Protein AF-A0A099S698-F1 (afdb_monomer_lite)

Foldseek 3Di:
DDDDDDDDPPPFAFDDDDPVRVVVQVVVQVVVCVVPVHNDDDTHTDDD

Sequence (48 aa):
MNNNNTNSNKNLVFASLQEQQEKRIREVENQFNSEFGTDYYLMAMKKD

pLDDT: mean 81.69, std 19.8, range [34.97, 98.38]

Radius of gyration: 15.56 Å; chains: 1; bounding box: 26×47×27 Å

Secondary structure (DSSP, 8-state):
-------------BPPPPHHHHHHHHHHHHHHHHHHT-------B---

Structure (mmCIF, N/CA/C/O backbone):
data_AF-A0A099S698-F1
#
_entry.id   AF-A0A099S698-F1
#
loop_
_atom_site.group_PDB
_atom_site.id
_atom_site.type_symbol
_atom_site.label_atom_id
_atom_site.label_alt_id
_atom_site.label_comp_id
_atom_site.label_asym_id
_atom_site.label_entity_id
_atom_site.label_seq_id
_atom_site.pdbx_PDB_ins_code
_atom_site.Cartn_x
_atom_site.Cartn_y
_atom_site.Cartn_z
_atom_site.occupancy
_atom_site.B_iso_or_equiv
_atom_site.auth_seq_id
_atom_site.auth_comp_id
_atom_site.auth_asym_id
_atom_site.auth_atom_id
_atom_site.pdbx_PDB_model_num
ATOM 1 N N . MET A 1 1 ? 6.208 -37.931 3.794 1.00 34.97 1 MET A N 1
ATOM 2 C CA . MET A 1 1 ? 5.562 -37.907 2.463 1.00 34.97 1 MET A CA 1
ATOM 3 C C . MET A 1 1 ? 6.363 -36.975 1.579 1.00 34.97 1 MET A C 1
ATOM 5 O O . MET A 1 1 ? 6.680 -35.877 2.012 1.00 34.97 1 MET A O 1
ATOM 9 N N . ASN A 1 2 ? 6.787 -37.482 0.426 1.00 35.44 2 ASN A N 1
ATOM 10 C CA . ASN A 1 2 ? 7.751 -36.863 -0.474 1.00 35.44 2 ASN A CA 1
ATOM 11 C C . ASN A 1 2 ? 7.040 -35.940 -1.479 1.00 35.44 2 ASN A C 1
ATOM 13 O O . ASN A 1 2 ? 6.012 -36.330 -2.020 1.00 35.44 2 ASN A O 1
ATOM 17 N N . ASN A 1 3 ? 7.664 -34.790 -1.741 1.00 44.53 3 ASN A N 1
ATOM 18 C CA . ASN A 1 3 ? 7.600 -33.958 -2.948 1.00 44.53 3 ASN A CA 1
ATOM 19 C C . ASN A 1 3 ? 6.248 -33.405 -3.425 1.00 44.53 3 ASN A C 1
ATOM 21 O O . ASN A 1 3 ? 5.522 -34.076 -4.146 1.00 44.53 3 ASN A O 1
ATOM 25 N N . ASN A 1 4 ? 6.055 -32.095 -3.230 1.00 44.62 4 ASN A N 1
ATOM 26 C CA . ASN A 1 4 ? 5.521 -31.241 -4.291 1.00 44.62 4 ASN A CA 1
ATOM 27 C C . ASN A 1 4 ? 6.482 -30.078 -4.545 1.00 44.62 4 ASN A C 1
ATOM 29 O O . ASN A 1 4 ? 6.620 -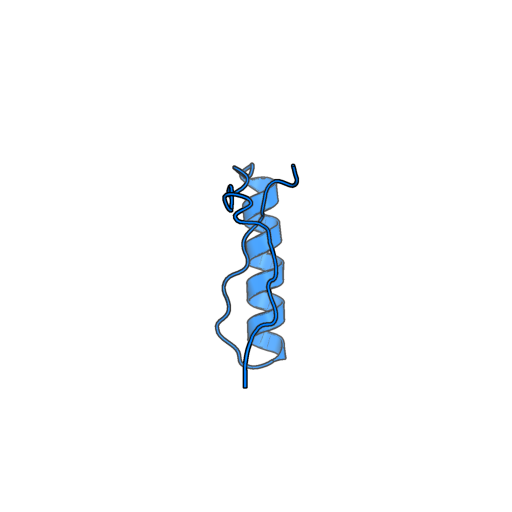29.139 -3.769 1.00 44.62 4 ASN A O 1
ATOM 33 N N . ASN A 1 5 ? 7.180 -30.234 -5.659 1.00 48.62 5 ASN A N 1
ATOM 34 C CA . ASN A 1 5 ? 8.115 -29.323 -6.272 1.00 48.62 5 ASN A CA 1
ATOM 35 C C . ASN A 1 5 ? 7.320 -28.213 -6.983 1.00 48.62 5 ASN A C 1
ATOM 37 O O . ASN A 1 5 ? 6.734 -28.473 -8.031 1.00 48.62 5 ASN A O 1
ATOM 41 N N . THR A 1 6 ? 7.293 -26.986 -6.458 1.00 49.09 6 THR A N 1
ATOM 42 C CA . THR A 1 6 ? 6.990 -25.804 -7.282 1.00 49.09 6 THR A CA 1
ATOM 43 C C . THR A 1 6 ? 8.292 -25.092 -7.595 1.00 49.09 6 THR A C 1
ATOM 45 O O . THR A 1 6 ? 8.694 -24.132 -6.941 1.00 49.09 6 THR A O 1
ATOM 48 N N . ASN A 1 7 ? 8.944 -25.614 -8.631 1.00 48.78 7 ASN A N 1
ATOM 49 C CA . ASN A 1 7 ? 9.833 -24.875 -9.510 1.00 48.78 7 ASN A CA 1
ATOM 50 C C . ASN A 1 7 ? 9.259 -23.484 -9.804 1.00 48.78 7 ASN A C 1
ATOM 52 O O . ASN A 1 7 ? 8.373 -23.344 -10.641 1.00 48.78 7 ASN A O 1
ATOM 56 N N . SER A 1 8 ? 9.810 -22.465 -9.157 1.00 51.09 8 SER A N 1
ATOM 57 C CA . SER A 1 8 ? 10.423 -21.336 -9.850 1.00 51.09 8 SER A CA 1
ATOM 58 C C . SER A 1 8 ? 10.964 -20.369 -8.804 1.00 51.09 8 SER A C 1
ATOM 60 O O . SER A 1 8 ? 10.216 -19.555 -8.267 1.00 51.09 8 SER A O 1
ATOM 62 N N . ASN A 1 9 ? 12.275 -20.411 -8.562 1.00 51.53 9 ASN A N 1
ATOM 63 C CA . ASN A 1 9 ? 13.030 -19.259 -8.064 1.00 51.53 9 ASN A CA 1
ATOM 64 C C . ASN A 1 9 ? 12.984 -18.150 -9.136 1.00 51.53 9 ASN A C 1
ATOM 66 O O . ASN A 1 9 ? 13.999 -17.793 -9.730 1.00 51.53 9 ASN A O 1
ATOM 70 N N . LYS A 1 10 ? 11.790 -17.641 -9.460 1.00 59.75 10 LYS A N 1
ATOM 71 C CA . LYS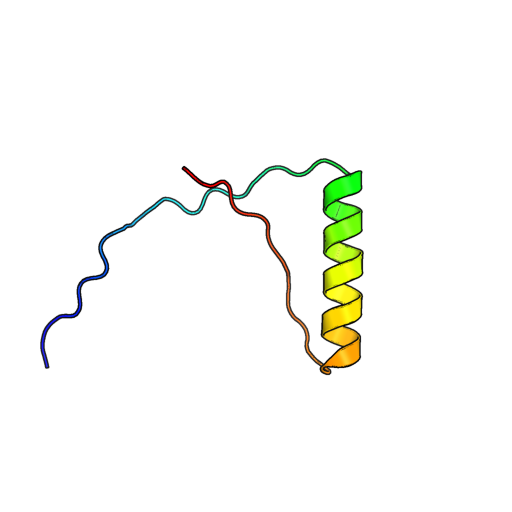 A 1 10 ? 11.674 -16.342 -10.108 1.00 59.75 10 LYS A CA 1
ATOM 72 C C . LYS A 1 10 ? 12.109 -15.359 -9.045 1.00 59.75 10 LYS A C 1
ATOM 74 O O . LYS A 1 10 ? 11.431 -15.225 -8.028 1.00 59.75 10 LYS A O 1
ATOM 79 N N . ASN A 1 11 ? 13.288 -14.776 -9.237 1.00 67.19 11 ASN A N 1
ATOM 80 C CA . ASN A 1 11 ? 13.785 -13.720 -8.373 1.00 67.19 11 ASN A CA 1
ATOM 81 C C . ASN A 1 11 ? 12.656 -12.703 -8.218 1.00 67.19 11 ASN A C 1
ATOM 83 O O . ASN A 1 11 ? 12.207 -12.126 -9.205 1.00 67.19 11 ASN A O 1
ATOM 87 N N . LEU A 1 12 ? 12.144 -12.551 -6.998 1.00 70.38 12 LEU A N 1
ATOM 88 C CA . LEU A 1 12 ? 11.114 -11.567 -6.706 1.00 70.38 12 LEU A CA 1
ATOM 89 C C . LEU A 1 12 ? 11.759 -10.194 -6.894 1.00 70.38 12 LEU A C 1
ATOM 91 O O . LEU A 1 12 ? 12.490 -9.714 -6.031 1.00 70.38 12 LEU A O 1
ATOM 95 N N . VAL A 1 13 ?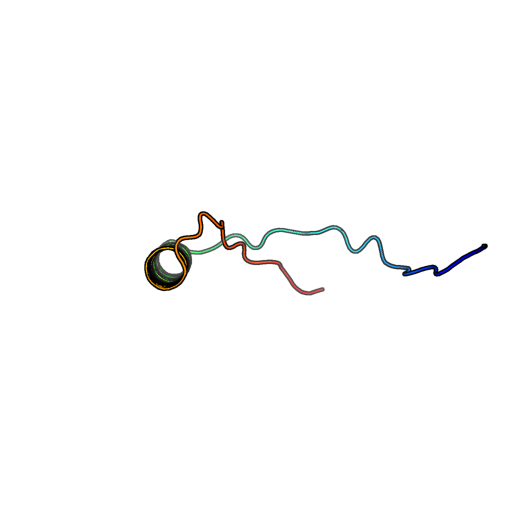 11.555 -9.599 -8.067 1.00 77.12 13 VAL A N 1
ATOM 96 C CA . VAL A 1 13 ? 12.050 -8.262 -8.380 1.00 77.12 13 VAL A CA 1
ATOM 97 C C . VAL A 1 13 ? 10.934 -7.282 -8.069 1.00 77.12 13 VAL A C 1
ATOM 99 O O . VAL A 1 13 ? 9.880 -7.278 -8.712 1.00 77.12 13 VAL A O 1
ATOM 102 N N . PHE A 1 14 ? 11.168 -6.439 -7.069 1.00 81.19 14 PHE A N 1
ATOM 103 C CA . PHE A 1 14 ? 10.266 -5.340 -6.762 1.00 81.19 14 PHE A CA 1
ATOM 104 C C . PHE A 1 14 ? 10.241 -4.350 -7.923 1.00 81.19 14 PHE A C 1
ATOM 106 O O . PHE A 1 14 ? 11.278 -4.012 -8.501 1.00 81.19 14 PHE A O 1
ATOM 113 N N . ALA A 1 15 ? 9.044 -3.895 -8.281 1.00 85.00 15 ALA A N 1
ATOM 114 C CA . ALA A 1 15 ? 8.905 -2.826 -9.251 1.00 85.00 15 ALA A CA 1
ATOM 115 C C . ALA A 1 15 ? 9.229 -1.493 -8.567 1.00 85.00 15 ALA A C 1
ATOM 117 O O . ALA A 1 15 ? 8.664 -1.179 -7.521 1.00 85.00 15 ALA A O 1
ATOM 118 N N . SER A 1 16 ? 10.114 -0.696 -9.168 1.00 88.38 16 SER A N 1
ATOM 119 C CA . SER A 1 16 ? 10.234 0.714 -8.798 1.00 88.38 16 SER A CA 1
ATOM 120 C C . SER A 1 16 ? 8.961 1.431 -9.222 1.00 88.38 16 SER A C 1
ATOM 122 O O . SER A 1 16 ? 8.553 1.341 -10.383 1.00 88.38 16 SER A O 1
ATOM 124 N N . LEU A 1 17 ? 8.336 2.122 -8.280 1.00 88.50 17 LEU A N 1
ATOM 125 C CA . LEU A 1 17 ? 7.100 2.847 -8.509 1.00 88.50 17 LEU A CA 1
ATOM 126 C C . LEU A 1 17 ? 7.388 4.335 -8.654 1.00 88.50 17 LEU A C 1
ATOM 128 O O . LEU A 1 17 ? 8.312 4.879 -8.055 1.00 88.50 17 LEU A O 1
ATOM 132 N N . GLN A 1 18 ? 6.585 4.996 -9.476 1.00 94.69 18 GLN A N 1
ATOM 133 C CA . GLN A 1 18 ? 6.528 6.452 -9.484 1.00 94.69 18 GLN A CA 1
ATOM 134 C C . GLN A 1 18 ? 5.718 6.937 -8.277 1.00 94.69 18 GLN A C 1
ATOM 136 O O . GLN A 1 18 ? 4.813 6.240 -7.821 1.00 94.69 18 GLN A O 1
ATOM 141 N N . GLU A 1 19 ? 5.973 8.161 -7.816 1.00 94.62 19 GLU A N 1
ATOM 142 C CA . GLU A 1 19 ? 5.327 8.749 -6.630 1.00 94.62 19 GLU A CA 1
ATOM 143 C C . GLU A 1 19 ? 3.792 8.613 -6.645 1.00 94.62 19 GLU A C 1
ATOM 145 O O . GLU A 1 19 ? 3.173 8.216 -5.659 1.00 94.62 19 GLU A O 1
ATOM 150 N N . GLN A 1 20 ? 3.158 8.859 -7.796 1.00 95.50 20 GLN A N 1
ATOM 151 C CA . GLN A 1 20 ? 1.706 8.720 -7.937 1.00 95.50 20 GLN A CA 1
ATOM 152 C C . GLN A 1 20 ? 1.227 7.267 -7.751 1.00 95.50 20 GLN A C 1
ATOM 154 O O . GLN A 1 20 ? 0.151 7.034 -7.197 1.00 95.50 20 GLN A O 1
ATOM 159 N N . GLN A 1 21 ? 2.014 6.289 -8.203 1.00 93.94 21 GLN A N 1
ATOM 160 C CA . GLN A 1 21 ? 1.708 4.867 -8.048 1.00 93.94 21 GLN A CA 1
ATOM 161 C C . GLN A 1 21 ? 1.883 4.432 -6.590 1.00 93.94 21 GLN A C 1
ATOM 163 O O . GLN A 1 21 ? 1.022 3.731 -6.063 1.00 93.94 21 GLN A O 1
ATOM 168 N N . GLU A 1 22 ? 2.938 4.900 -5.916 1.00 94.38 22 GLU A N 1
ATOM 169 C CA . GLU A 1 22 ? 3.146 4.656 -4.484 1.00 94.38 22 GLU A CA 1
ATOM 170 C C . GLU A 1 22 ? 1.993 5.214 -3.655 1.00 94.38 22 G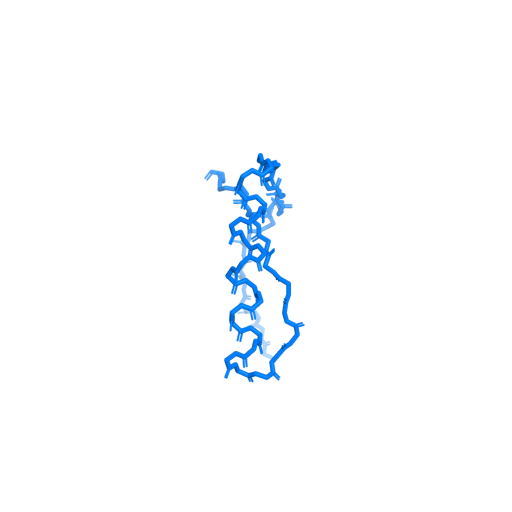LU A C 1
ATOM 172 O O . GLU A 1 22 ? 1.415 4.497 -2.837 1.00 94.38 22 GLU A O 1
ATOM 177 N N . LYS A 1 23 ? 1.593 6.465 -3.919 1.00 96.12 23 LYS A N 1
ATOM 178 C CA . LYS A 1 23 ? 0.463 7.099 -3.237 1.00 96.12 23 LYS A CA 1
ATOM 179 C C . LYS A 1 23 ? -0.809 6.269 -3.379 1.00 96.12 23 LYS A C 1
ATOM 181 O O . LYS A 1 23 ? -1.501 6.030 -2.392 1.00 96.12 23 LYS A O 1
ATOM 186 N N . ARG A 1 24 ? -1.093 5.776 -4.588 1.00 95.94 24 ARG A N 1
ATOM 187 C CA . ARG A 1 24 ? -2.281 4.957 -4.830 1.00 95.94 24 ARG A CA 1
ATOM 188 C C . ARG A 1 24 ? -2.242 3.630 -4.073 1.00 95.94 24 ARG A C 1
ATOM 190 O O . ARG A 1 24 ? -3.268 3.211 -3.548 1.00 95.94 24 ARG A O 1
ATOM 197 N N . ILE A 1 25 ? -1.083 2.976 -3.997 1.00 95.19 25 ILE A N 1
ATOM 198 C CA . ILE A 1 25 ? -0.938 1.735 -3.224 1.00 95.19 25 ILE A CA 1
ATOM 199 C C . ILE A 1 25 ? -1.155 2.000 -1.734 1.00 95.19 25 ILE A C 1
ATOM 201 O O . ILE A 1 25 ? -1.866 1.233 -1.093 1.00 95.19 25 ILE A O 1
ATOM 205 N N . ARG A 1 26 ? -0.629 3.107 -1.198 1.00 95.44 26 ARG A N 1
ATOM 206 C CA . ARG A 1 26 ? -0.854 3.500 0.202 1.00 95.44 26 ARG A CA 1
ATOM 207 C C . ARG A 1 26 ? -2.322 3.781 0.507 1.00 95.44 26 ARG A C 1
ATOM 209 O O . ARG A 1 26 ? -2.803 3.400 1.566 1.00 95.44 26 ARG A O 1
ATOM 216 N N . GLU A 1 27 ? -3.051 4.410 -0.414 1.00 97.38 27 GLU A N 1
ATOM 217 C CA . GLU A 1 27 ? -4.499 4.610 -0.266 1.00 97.38 27 GLU A CA 1
ATOM 218 C C . GLU A 1 27 ? -5.245 3.272 -0.153 1.00 97.38 27 GLU A C 1
ATOM 220 O O . GLU A 1 27 ? -6.075 3.107 0.739 1.00 97.38 27 GLU A O 1
ATOM 225 N N . VAL A 1 28 ? -4.918 2.306 -1.019 1.00 97.00 28 VAL A N 1
ATOM 226 C CA . VAL A 1 28 ? -5.531 0.966 -0.997 1.00 97.00 28 VAL A CA 1
ATOM 227 C C . VAL A 1 28 ? -5.147 0.196 0.269 1.00 97.00 28 VAL A C 1
ATOM 229 O O . VAL A 1 28 ? -6.014 -0.413 0.887 1.00 97.00 28 VAL A O 1
ATOM 232 N N . GLU A 1 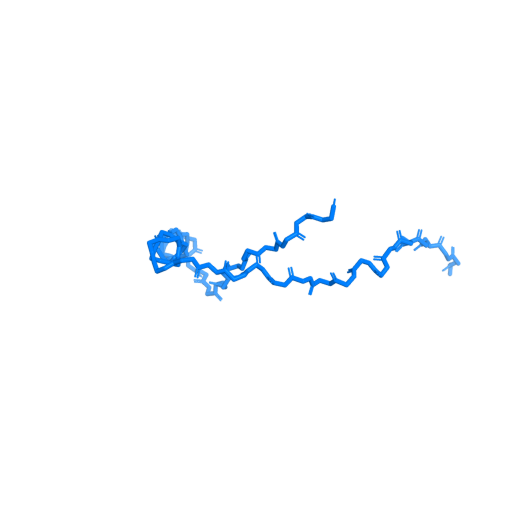29 ? -3.876 0.248 0.669 1.00 97.06 29 GLU A N 1
ATOM 233 C CA . GLU A 1 29 ? -3.359 -0.369 1.897 1.00 97.06 29 GLU A CA 1
ATOM 234 C C . GLU A 1 29 ? -4.123 0.134 3.125 1.00 97.06 29 GLU A C 1
ATOM 236 O O . GLU A 1 29 ? -4.664 -0.662 3.890 1.00 97.06 29 GLU A O 1
ATOM 241 N N . ASN A 1 30 ? -4.249 1.455 3.263 1.00 97.62 30 ASN A N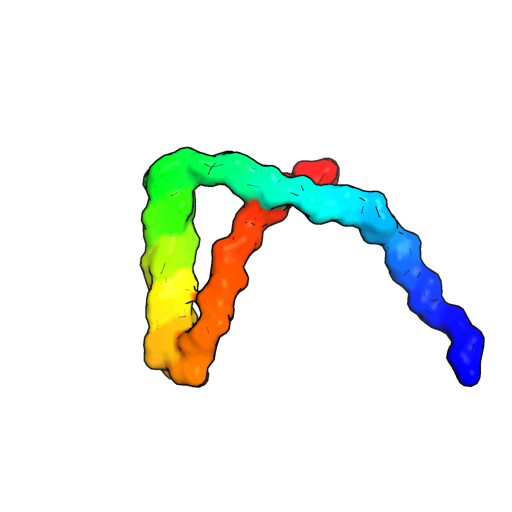 1
ATOM 242 C CA . ASN A 1 30 ? -4.961 2.073 4.377 1.00 97.62 30 ASN A CA 1
ATOM 243 C C . ASN A 1 30 ? -6.445 1.700 4.391 1.00 97.62 30 ASN A C 1
ATOM 245 O O . ASN A 1 30 ? -6.988 1.397 5.453 1.00 97.62 30 ASN A O 1
ATOM 249 N N . GLN A 1 31 ? -7.103 1.710 3.227 1.00 98.12 31 GLN A N 1
ATOM 250 C CA . GLN A 1 31 ? -8.512 1.337 3.130 1.00 98.12 31 GLN A CA 1
ATOM 251 C C . GLN A 1 31 ? -8.726 -0.122 3.544 1.00 98.12 31 GLN A C 1
ATOM 253 O O . GLN A 1 31 ? -9.581 -0.394 4.381 1.00 98.12 31 GLN A O 1
ATOM 258 N N . PHE A 1 32 ? -7.928 -1.043 3.000 1.00 98.00 32 PHE A N 1
ATOM 259 C CA . PHE A 1 32 ? -8.021 -2.465 3.314 1.00 98.00 32 PHE A CA 1
ATOM 260 C C . PHE A 1 32 ? -7.789 -2.722 4.808 1.00 98.00 32 PHE A C 1
ATOM 262 O O . PHE A 1 32 ? -8.598 -3.371 5.469 1.00 98.00 32 PHE A O 1
ATOM 269 N N . ASN A 1 33 ? -6.714 -2.161 5.361 1.00 98.06 33 ASN A N 1
ATOM 270 C CA . ASN A 1 33 ? -6.362 -2.339 6.766 1.00 98.06 33 ASN A CA 1
ATOM 271 C C . ASN A 1 33 ? -7.434 -1.778 7.704 1.00 98.06 33 ASN A C 1
ATOM 273 O O . ASN A 1 33 ? -7.802 -2.427 8.682 1.00 98.06 33 ASN A O 1
ATOM 277 N N . SER A 1 34 ? -8.001 -0.618 7.364 1.00 97.88 34 SER A N 1
ATOM 278 C CA . SER A 1 34 ? -9.107 -0.036 8.122 1.00 97.88 34 SER A CA 1
ATOM 279 C C . SER A 1 34 ? -10.395 -0.858 8.030 1.00 97.88 34 SER A C 1
ATOM 281 O O . SER A 1 34 ? -11.137 -0.901 9.007 1.00 97.88 34 SER A O 1
ATOM 283 N N . GLU A 1 35 ? -10.696 -1.460 6.878 1.00 98.38 35 GLU A N 1
ATOM 284 C CA . GLU A 1 35 ? -11.926 -2.232 6.660 1.00 98.38 35 GLU A CA 1
ATOM 285 C C . GLU A 1 35 ? -11.898 -3.576 7.394 1.00 98.38 35 GLU A C 1
ATOM 287 O O . GLU A 1 35 ? -12.903 -3.990 7.973 1.00 98.38 35 GLU A O 1
ATOM 292 N N . PHE A 1 36 ? -10.741 -4.238 7.412 1.00 97.94 36 PHE A N 1
ATOM 293 C CA . PHE A 1 36 ? -10.608 -5.593 7.949 1.00 97.94 36 PHE A CA 1
ATOM 294 C C . PHE A 1 36 ? -9.904 -5.664 9.309 1.00 97.94 36 PHE A C 1
ATOM 296 O O . PHE A 1 36 ? -9.788 -6.753 9.871 1.00 97.94 36 PHE A O 1
ATOM 303 N N . GLY A 1 37 ? -9.453 -4.532 9.859 1.00 96.69 37 GLY A N 1
ATOM 304 C CA . GLY A 1 37 ? -8.717 -4.491 11.126 1.00 96.69 37 GLY A CA 1
ATOM 305 C C . GLY A 1 37 ? -7.379 -5.230 11.040 1.00 96.69 37 GLY A C 1
ATOM 306 O O . GLY A 1 37 ? -7.033 -5.994 11.940 1.00 96.69 37 GLY A O 1
ATOM 307 N N . THR A 1 38 ? -6.668 -5.053 9.926 1.00 97.06 38 THR A N 1
ATOM 308 C CA . THR A 1 38 ? -5.385 -5.710 9.633 1.00 97.06 38 THR A CA 1
ATOM 309 C C . THR A 1 38 ? -4.249 -4.697 9.544 1.00 97.06 38 THR A C 1
ATOM 311 O O . THR A 1 38 ? -4.501 -3.507 9.422 1.00 97.06 38 THR A O 1
ATOM 314 N N . ASP A 1 39 ? -3.004 -5.182 9.521 1.00 94.50 39 ASP A N 1
ATOM 315 C CA . ASP A 1 39 ? -1.792 -4.370 9.334 1.00 94.50 39 ASP A CA 1
ATOM 316 C C . ASP A 1 39 ? -0.900 -4.978 8.237 1.00 94.50 39 ASP A C 1
ATOM 318 O O . ASP A 1 39 ? 0.196 -5.485 8.490 1.00 94.50 39 ASP A O 1
ATOM 322 N N . TYR A 1 40 ? -1.394 -4.998 6.998 1.00 95.56 40 TYR A N 1
ATOM 323 C CA . TYR A 1 40 ? -0.633 -5.503 5.855 1.00 95.56 40 TYR A CA 1
ATOM 324 C C . TYR A 1 40 ? 0.089 -4.401 5.093 1.00 95.56 40 TYR A C 1
ATOM 326 O O . TYR A 1 40 ? -0.387 -3.271 5.010 1.00 95.56 40 TYR A O 1
ATOM 334 N N . TYR A 1 41 ? 1.205 -4.791 4.472 1.00 93.69 41 TYR A N 1
ATOM 335 C CA . TYR A 1 41 ? 1.915 -3.986 3.489 1.00 93.69 41 TYR A CA 1
ATOM 336 C C . TYR A 1 41 ? 1.691 -4.533 2.084 1.00 93.69 41 TYR A C 1
ATOM 338 O O . TYR A 1 41 ? 1.890 -5.725 1.833 1.00 93.69 41 TYR A O 1
ATOM 346 N N . LEU A 1 42 ? 1.322 -3.655 1.157 1.00 92.19 42 LEU A N 1
ATOM 347 C CA . LEU A 1 42 ? 1.163 -3.997 -0.251 1.00 92.19 42 LEU A CA 1
ATOM 348 C C . LEU A 1 42 ? 2.443 -3.665 -1.029 1.00 92.19 42 LEU A C 1
ATOM 350 O O . LEU A 1 42 ? 3.018 -2.588 -0.887 1.00 92.19 42 LEU A O 1
ATOM 354 N N . MET A 1 43 ? 2.888 -4.591 -1.882 1.00 89.12 43 MET A N 1
ATOM 355 C CA . MET A 1 43 ? 4.089 -4.431 -2.711 1.00 89.12 43 MET A CA 1
ATOM 356 C C . MET A 1 43 ? 3.789 -4.737 -4.178 1.00 89.12 43 MET A C 1
ATOM 358 O O . MET A 1 43 ? 3.075 -5.689 -4.495 1.00 89.12 43 MET A O 1
ATOM 362 N N . ALA A 1 44 ? 4.372 -3.948 -5.083 1.00 88.88 44 ALA A N 1
ATOM 363 C CA . ALA A 1 44 ? 4.308 -4.195 -6.518 1.00 88.88 44 ALA A CA 1
ATOM 364 C C . ALA A 1 44 ? 5.500 -5.047 -6.976 1.00 88.88 44 ALA A C 1
ATOM 366 O O . ALA A 1 44 ? 6.659 -4.739 -6.689 1.00 88.88 44 ALA A O 1
ATOM 367 N N . MET A 1 45 ? 5.214 -6.105 -7.729 1.00 88.31 45 MET A N 1
ATOM 368 C CA . MET A 1 45 ? 6.225 -6.997 -8.295 1.00 88.31 45 MET A CA 1
ATOM 369 C C . MET A 1 45 ? 6.309 -6.809 -9.805 1.00 88.31 45 MET A C 1
ATOM 371 O O . MET A 1 45 ? 5.289 -6.634 -10.478 1.00 88.31 45 MET A O 1
ATOM 375 N N . LYS A 1 46 ? 7.523 -6.877 -10.350 1.00 82.62 46 LYS A N 1
ATOM 376 C CA . LYS A 1 46 ? 7.726 -6.918 -11.795 1.00 82.62 46 LYS A CA 1
ATOM 377 C C . LYS A 1 46 ? 7.424 -8.330 -12.292 1.00 82.62 46 LYS A C 1
ATOM 379 O O . LYS A 1 46 ? 7.950 -9.307 -11.767 1.00 82.62 46 LYS A O 1
ATOM 384 N N . LYS A 1 47 ? 6.561 -8.433 -13.300 1.00 77.94 47 LYS A N 1
ATOM 385 C CA . LYS A 1 47 ? 6.316 -9.693 -14.000 1.00 77.94 47 LYS A CA 1
ATOM 386 C C . LYS A 1 47 ? 7.387 -9.864 -15.079 1.00 77.94 47 LYS A C 1
ATOM 388 O O . LYS A 1 47 ? 7.534 -8.967 -15.908 1.00 77.94 47 LYS A O 1
ATOM 393 N N . ASP A 1 48 ? 8.112 -10.981 -15.022 1.00 65.06 48 ASP A N 1
ATOM 394 C CA . ASP A 1 48 ? 8.979 -11.460 -16.111 1.00 65.06 48 ASP A CA 1
ATOM 395 C C . ASP A 1 48 ? 8.167 -11.787 -17.370 1.00 65.06 48 ASP A C 1
ATOM 397 O O . ASP A 1 48 ? 7.113 -12.464 -17.228 1.00 65.06 48 ASP A O 1
#